Protein AF-A0A564U6S5-F1 (afdb_monomer_lite)

Sequence (112 aa):
MNPLSDVMGGWGIWETVNGERQLTTECIENVIMMVPFSAVVMWTFEEKIGKGWKKIVWYSGKIAFCFSLTIEMLQLLLRLGTFQLSDIFYNTVGGMIGGLMYYGIMKARKRL

Organism: NCBI:txid39486

Foldseek 3Di:
DQLAPAAADDPAQWDQDPNDTDGHCLLVCLLQVLLVVLLVVCVVCVVPQDQDLVSLLVVQLVVQLVVQQVVLVVCNVVVVHHRYPSSSVSSSNSSSNSSNVNSVVVVVVVVD

pLDDT: mean 92.84, std 5.52, range [59.84, 98.25]

Secondary structure (DSSP, 8-state):
--TTTTSS---SSEEEETTEEEE--HHHHHHHHHHHHHHHHHHHTHHHH-S-HHHHHHHHHHHHHHHHHHHHHHHHHHTSS---HHHHHHHHHHHHHHHHHHHHHHHHHTT-

Structure (mmCIF, N/CA/C/O backbone):
data_AF-A0A564U6S5-F1
#
_entry.id   AF-A0A564U6S5-F1
#
loop_
_atom_site.group_PDB
_atom_site.id
_atom_site.type_symbol
_atom_site.label_atom_id
_atom_site.label_alt_id
_atom_site.label_comp_id
_atom_site.label_asym_id
_atom_site.label_entity_id
_atom_site.label_seq_id
_atom_site.pdbx_PDB_ins_code
_atom_site.Cartn_x
_atom_site.Cartn_y
_atom_site.Cartn_z
_atom_site.occupancy
_atom_site.B_iso_or_equiv
_atom_site.auth_seq_id
_atom_site.auth_comp_id
_atom_site.auth_asym_id
_atom_site.auth_a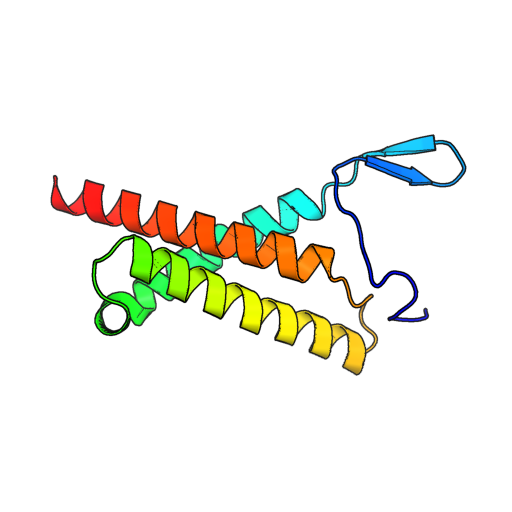tom_id
_atom_site.pdbx_PDB_model_num
ATOM 1 N N . MET A 1 1 ? 9.445 -14.937 -20.431 1.00 72.00 1 MET A N 1
ATOM 2 C CA . MET A 1 1 ? 10.009 -13.684 -19.883 1.00 72.00 1 MET A CA 1
ATOM 3 C C . MET A 1 1 ? 10.794 -14.005 -18.623 1.00 72.00 1 MET A C 1
ATOM 5 O O . MET A 1 1 ? 10.459 -14.982 -17.963 1.00 72.00 1 MET A O 1
ATOM 9 N N . ASN A 1 2 ? 11.862 -13.258 -18.337 1.00 86.19 2 ASN A N 1
ATOM 10 C CA . ASN A 1 2 ? 12.603 -13.393 -17.083 1.00 86.19 2 ASN A CA 1
ATOM 11 C C . ASN A 1 2 ? 11.831 -12.624 -15.993 1.00 86.19 2 ASN A C 1
ATOM 13 O O . ASN A 1 2 ? 11.749 -11.407 -16.105 1.00 86.19 2 ASN A O 1
ATOM 17 N N . PRO A 1 3 ? 11.270 -13.279 -14.962 1.00 85.31 3 PRO A N 1
ATOM 18 C CA . PRO A 1 3 ? 10.464 -12.600 -13.941 1.00 85.31 3 PRO A CA 1
ATOM 19 C C . PRO A 1 3 ? 11.286 -11.670 -13.029 1.00 85.31 3 PRO A C 1
ATOM 21 O O . PRO A 1 3 ? 10.723 -10.955 -12.210 1.00 85.31 3 PRO A O 1
ATOM 24 N N . LEU A 1 4 ? 12.615 -11.669 -13.167 1.00 90.50 4 LEU A N 1
ATOM 25 C CA . LEU A 1 4 ? 13.540 -10.801 -12.437 1.00 90.50 4 LEU A CA 1
ATOM 26 C C . LEU A 1 4 ? 14.223 -9.772 -13.353 1.00 90.50 4 LEU A C 1
ATOM 28 O O . LEU A 1 4 ? 15.258 -9.223 -12.986 1.00 90.50 4 LEU A O 1
ATOM 32 N N . SER A 1 5 ? 13.717 -9.538 -14.570 1.00 91.44 5 SER A N 1
ATOM 33 C CA . SER A 1 5 ? 14.333 -8.568 -15.489 1.00 91.44 5 SER A CA 1
ATOM 34 C C . SER A 1 5 ? 14.180 -7.117 -15.043 1.00 91.44 5 SER A C 1
ATOM 36 O O . SER A 1 5 ? 14.994 -6.292 -15.441 1.00 91.44 5 SER A O 1
ATOM 38 N N . ASP A 1 6 ? 13.163 -6.818 -14.235 1.00 92.00 6 ASP A N 1
ATOM 39 C CA . ASP A 1 6 ? 12.855 -5.469 -13.763 1.00 92.00 6 ASP A CA 1
ATOM 40 C C . ASP A 1 6 ? 12.512 -5.468 -12.265 1.00 92.00 6 ASP A C 1
ATOM 42 O O . ASP A 1 6 ? 11.383 -5.248 -11.850 1.00 92.00 6 ASP A O 1
ATOM 46 N N . VAL A 1 7 ? 13.506 -5.783 -11.429 1.00 93.06 7 VAL A N 1
ATOM 47 C CA . VAL A 1 7 ? 13.302 -5.886 -9.971 1.00 93.06 7 VAL A CA 1
ATOM 48 C C . VAL A 1 7 ? 13.010 -4.533 -9.321 1.00 93.06 7 VAL A C 1
ATOM 50 O O . VAL A 1 7 ? 12.295 -4.458 -8.321 1.00 93.06 7 VAL A O 1
ATOM 53 N N . MET A 1 8 ? 13.588 -3.456 -9.855 1.00 94.00 8 MET A N 1
ATOM 54 C CA . MET A 1 8 ? 13.398 -2.122 -9.290 1.00 94.00 8 MET A CA 1
ATOM 55 C C . MET A 1 8 ? 12.020 -1.554 -9.618 1.00 94.00 8 MET A C 1
ATOM 57 O O . MET A 1 8 ? 11.492 -0.825 -8.777 1.00 94.00 8 MET A O 1
ATOM 61 N N . GLY A 1 9 ? 11.455 -1.900 -10.779 1.00 91.25 9 GLY A N 1
ATOM 62 C CA . GLY A 1 9 ? 10.178 -1.380 -11.245 1.00 91.25 9 GLY A CA 1
ATOM 63 C C . GLY A 1 9 ? 10.180 0.135 -11.465 1.00 91.25 9 GLY A C 1
ATOM 64 O O . GLY A 1 9 ? 11.215 0.813 -11.394 1.00 91.25 9 GLY A O 1
ATOM 65 N N . GLY A 1 10 ? 8.995 0.688 -11.719 1.00 91.94 10 GLY A N 1
ATOM 66 C CA . GLY A 1 10 ? 8.801 2.115 -11.974 1.00 91.94 10 GLY A CA 1
ATOM 67 C C . GLY A 1 10 ? 8.643 2.937 -10.692 1.00 91.94 10 GLY A C 1
ATOM 68 O O . GLY A 1 10 ? 7.745 2.690 -9.898 1.00 91.94 10 GLY A O 1
ATOM 69 N N . TRP A 1 11 ? 9.461 3.981 -10.508 1.00 92.31 11 TRP A N 1
ATOM 70 C CA . TRP A 1 11 ? 9.401 4.900 -9.347 1.00 92.31 11 TRP A CA 1
ATOM 71 C C . TRP A 1 11 ? 8.724 6.248 -9.644 1.00 92.31 11 TRP A C 1
ATOM 73 O O . TRP A 1 11 ? 8.843 7.215 -8.886 1.00 92.31 11 TRP A O 1
ATOM 83 N N . GLY A 1 12 ? 8.027 6.344 -10.770 1.00 88.88 12 GLY A N 1
ATOM 84 C CA . GLY A 1 12 ? 7.373 7.568 -11.206 1.00 88.88 12 GLY A CA 1
ATOM 85 C C . GLY A 1 12 ? 6.243 7.288 -12.183 1.00 88.88 12 GLY A C 1
ATOM 86 O O . GLY A 1 12 ? 5.885 6.141 -12.419 1.00 88.88 12 GLY A O 1
ATOM 87 N N . ILE A 1 13 ? 5.693 8.365 -12.739 1.00 92.56 13 ILE A N 1
ATOM 88 C CA . ILE A 1 13 ? 4.632 8.326 -13.760 1.00 92.56 13 ILE A CA 1
ATOM 89 C C . ILE A 1 13 ? 5.184 8.452 -15.186 1.00 92.56 13 ILE A C 1
ATOM 91 O O . ILE A 1 13 ? 4.435 8.678 -16.131 1.00 92.56 13 ILE A O 1
ATOM 95 N N . TRP A 1 14 ? 6.507 8.421 -15.332 1.00 91.69 14 TRP A N 1
ATOM 96 C CA . TRP A 1 14 ? 7.191 8.577 -16.606 1.00 91.69 14 TRP A CA 1
ATOM 97 C C . TRP A 1 14 ? 8.253 7.499 -16.736 1.00 91.69 14 TRP A C 1
ATOM 99 O O . TRP A 1 14 ? 9.119 7.380 -15.868 1.00 91.69 14 TRP A O 1
ATOM 109 N N . GLU A 1 15 ? 8.235 6.798 -17.858 1.00 89.31 15 GLU A N 1
ATOM 110 C CA . GLU A 1 15 ? 9.271 5.857 -18.262 1.00 89.31 15 GLU A CA 1
ATOM 111 C C . GLU A 1 15 ? 9.819 6.263 -19.633 1.00 89.31 15 GLU A C 1
ATOM 113 O O . GLU A 1 15 ? 9.117 6.868 -20.443 1.00 89.31 15 GLU A O 1
ATOM 118 N N . THR A 1 16 ? 11.102 5.998 -19.888 1.00 87.56 16 THR A N 1
ATOM 119 C CA . THR A 1 16 ? 11.705 6.250 -21.204 1.00 87.56 16 THR A CA 1
ATOM 120 C C . THR A 1 16 ? 11.858 4.930 -21.942 1.00 87.56 16 THR A C 1
ATOM 122 O O . THR A 1 16 ? 12.755 4.152 -21.629 1.00 87.56 16 THR A O 1
ATOM 125 N N . VAL A 1 17 ? 11.014 4.701 -22.945 1.00 85.44 17 VAL A N 1
ATOM 126 C CA . VAL A 1 17 ? 11.022 3.484 -23.765 1.00 85.44 17 VAL A CA 1
ATOM 127 C C . VAL A 1 17 ? 11.455 3.876 -25.172 1.00 85.44 17 VAL A C 1
ATOM 129 O O . VAL A 1 17 ? 10.835 4.725 -25.805 1.00 85.44 17 VAL A O 1
ATOM 132 N N . ASN A 1 18 ? 12.556 3.298 -25.661 1.00 86.94 18 ASN A N 1
ATOM 133 C CA . ASN A 1 18 ? 13.126 3.603 -26.983 1.00 86.94 18 ASN A CA 1
ATOM 134 C C . ASN A 1 18 ? 13.398 5.104 -27.239 1.00 86.94 18 ASN A C 1
ATOM 136 O O . ASN A 1 18 ? 13.322 5.570 -28.372 1.00 86.94 18 ASN A O 1
ATOM 140 N N . GLY A 1 19 ? 13.735 5.863 -26.190 1.00 86.94 19 GLY A N 1
ATOM 141 C CA . GLY A 1 19 ? 14.031 7.299 -26.282 1.00 86.94 19 GLY A CA 1
ATOM 142 C C . GLY A 1 19 ? 12.806 8.217 -26.205 1.00 86.94 19 GLY A C 1
ATOM 143 O O . GLY A 1 19 ? 12.974 9.433 -26.141 1.00 86.94 19 GLY A O 1
ATOM 144 N N . GLU A 1 20 ? 11.595 7.663 -26.138 1.00 90.56 20 GLU A N 1
ATOM 145 C CA . GLU A 1 20 ? 10.358 8.418 -25.938 1.00 90.56 20 GLU A CA 1
ATOM 146 C C . GLU A 1 20 ? 9.895 8.336 -24.480 1.00 90.56 20 GLU A C 1
ATOM 148 O O . GLU A 1 20 ? 9.977 7.283 -23.846 1.00 90.56 20 GLU A O 1
ATOM 153 N N . ARG A 1 21 ? 9.392 9.451 -23.936 1.00 89.88 21 ARG A N 1
ATOM 154 C CA . ARG A 1 21 ? 8.764 9.474 -22.608 1.00 89.88 21 ARG A CA 1
ATOM 155 C C . ARG A 1 21 ? 7.324 8.990 -22.708 1.00 89.88 21 ARG A C 1
ATOM 157 O O . ARG A 1 21 ? 6.498 9.659 -23.324 1.00 89.88 21 ARG A O 1
ATOM 164 N N . GLN A 1 22 ? 7.025 7.883 -22.047 1.00 92.50 22 GLN A N 1
ATOM 165 C CA . GLN A 1 22 ? 5.684 7.327 -21.928 1.00 92.50 22 GLN A CA 1
ATOM 166 C C . GLN A 1 22 ? 5.159 7.532 -20.507 1.00 92.50 22 GLN A C 1
ATOM 168 O O . GLN A 1 22 ? 5.924 7.491 -19.541 1.00 92.50 22 GLN A O 1
ATOM 173 N N . LEU A 1 23 ? 3.859 7.807 -20.389 1.00 91.94 23 LEU A N 1
ATOM 174 C CA . LEU A 1 23 ? 3.202 7.943 -19.095 1.00 91.94 23 LEU A CA 1
ATOM 175 C C . LEU A 1 23 ? 2.919 6.547 -18.530 1.00 91.94 23 LEU A C 1
ATOM 177 O O . LEU A 1 23 ? 2.239 5.752 -19.177 1.00 91.94 23 LEU A O 1
ATOM 181 N N . THR A 1 24 ? 3.384 6.283 -17.315 1.00 92.06 24 THR A N 1
ATOM 182 C CA . THR A 1 24 ? 3.068 5.069 -16.560 1.00 92.06 24 THR A CA 1
ATOM 183 C C . THR A 1 24 ? 2.104 5.408 -15.429 1.00 92.06 24 THR A C 1
ATOM 185 O O . THR A 1 24 ? 2.159 6.484 -14.829 1.00 92.06 24 THR A O 1
ATOM 188 N N . THR A 1 25 ? 1.168 4.504 -15.154 1.00 92.75 25 THR A N 1
ATOM 189 C CA . THR A 1 25 ? 0.134 4.710 -14.122 1.00 92.75 25 THR A CA 1
ATOM 190 C C . THR A 1 25 ? 0.196 3.679 -13.000 1.00 9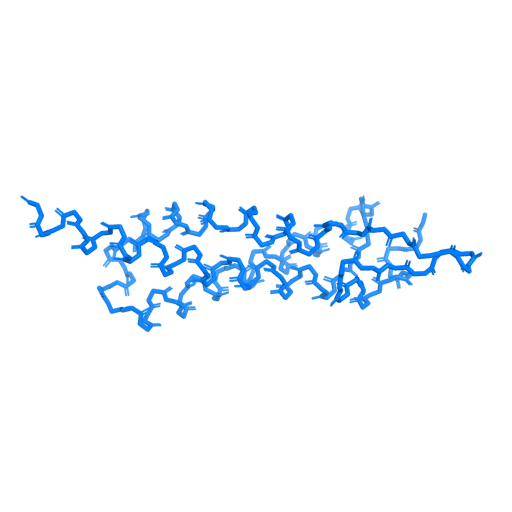2.75 25 THR A C 1
ATOM 192 O O . THR A 1 25 ? -0.468 3.861 -11.982 1.00 92.75 25 THR A O 1
ATOM 195 N N . GLU A 1 26 ? 1.080 2.686 -13.116 1.00 90.88 26 GLU A N 1
ATOM 196 C CA . GLU A 1 26 ? 1.253 1.564 -12.184 1.00 90.88 26 GLU A CA 1
ATOM 197 C C . GLU A 1 26 ? 1.392 2.021 -10.726 1.00 90.88 26 GLU A C 1
ATOM 199 O O . GLU A 1 26 ? 0.710 1.518 -9.834 1.00 90.88 26 GLU A O 1
ATOM 204 N N . CYS A 1 27 ? 2.205 3.052 -10.465 1.00 91.75 27 CYS A N 1
ATOM 205 C CA . CYS A 1 27 ? 2.395 3.561 -9.107 1.00 91.75 27 CYS A CA 1
ATOM 206 C C . CYS A 1 27 ? 1.104 4.130 -8.490 1.00 91.75 27 CYS A C 1
ATOM 208 O O . CYS A 1 27 ? 0.856 3.963 -7.294 1.00 91.75 27 CYS A O 1
ATOM 210 N N . ILE A 1 28 ? 0.258 4.777 -9.297 1.00 93.50 28 ILE A N 1
ATOM 211 C CA . ILE A 1 28 ? -1.031 5.328 -8.863 1.00 93.50 28 ILE A CA 1
ATOM 212 C C . ILE A 1 28 ? -2.045 4.197 -8.687 1.00 93.50 28 ILE A C 1
ATOM 214 O O . ILE A 1 28 ? -2.775 4.182 -7.696 1.00 93.50 28 ILE A O 1
ATOM 218 N N . GLU A 1 29 ? -2.073 3.243 -9.615 1.00 94.19 29 GLU A N 1
ATOM 219 C CA . GLU A 1 29 ? -2.964 2.084 -9.574 1.00 94.19 29 GLU A CA 1
ATOM 220 C C . GLU A 1 29 ? -2.717 1.230 -8.324 1.00 94.19 29 GLU A C 1
ATOM 222 O O . GLU A 1 29 ? -3.666 0.938 -7.592 1.00 94.19 29 GLU A O 1
ATOM 227 N N . ASN A 1 30 ? -1.452 0.945 -8.003 1.00 95.00 30 ASN A N 1
ATOM 228 C CA . ASN A 1 30 ? -1.040 0.217 -6.800 1.00 95.00 30 ASN A CA 1
ATOM 229 C C . ASN A 1 30 ? -1.498 0.925 -5.511 1.00 95.00 30 ASN A C 1
ATOM 231 O O . ASN A 1 30 ? -2.115 0.328 -4.621 1.00 95.00 30 ASN A O 1
ATOM 235 N N . VAL A 1 31 ? -1.301 2.246 -5.429 1.00 96.19 31 VAL A N 1
ATOM 236 C CA . VAL A 1 31 ? -1.789 3.039 -4.290 1.00 96.19 31 VAL A CA 1
ATOM 237 C C . VAL A 1 31 ? -3.313 2.966 -4.176 1.00 96.19 31 VAL A C 1
ATOM 239 O O . VAL A 1 31 ? -3.832 2.663 -3.098 1.00 96.19 31 VAL A O 1
ATOM 242 N N . ILE A 1 32 ? -4.037 3.245 -5.264 1.00 96.12 32 ILE A N 1
ATOM 243 C CA . ILE A 1 32 ? -5.505 3.303 -5.267 1.00 96.12 32 ILE A CA 1
ATOM 244 C C . ILE A 1 32 ? -6.107 1.942 -4.926 1.00 96.12 32 ILE A C 1
ATOM 246 O O . ILE A 1 32 ? -7.085 1.896 -4.183 1.00 96.12 32 ILE A O 1
ATOM 250 N N . MET A 1 33 ? -5.525 0.846 -5.409 1.00 95.25 33 MET A N 1
ATOM 251 C CA . MET A 1 33 ? -6.010 -0.508 -5.146 1.00 95.25 33 MET A CA 1
ATOM 252 C C . MET A 1 33 ? -5.924 -0.875 -3.659 1.00 95.25 33 MET A C 1
ATOM 254 O O . MET A 1 33 ? -6.849 -1.479 -3.106 1.00 95.25 33 MET A O 1
ATOM 258 N N . MET A 1 34 ? -4.851 -0.467 -2.978 1.00 96.88 34 MET A N 1
ATOM 259 C CA . MET A 1 34 ? -4.641 -0.817 -1.570 1.00 96.88 34 MET A CA 1
ATOM 260 C C . MET A 1 34 ? -5.464 0.016 -0.587 1.00 96.88 34 MET A C 1
ATOM 262 O O . MET A 1 34 ? -5.684 -0.420 0.545 1.00 96.88 34 MET A O 1
ATOM 266 N N . VAL A 1 35 ? -5.966 1.182 -0.995 1.00 97.12 35 VAL A N 1
ATOM 267 C CA . VAL A 1 35 ? -6.815 2.039 -0.152 1.00 97.12 35 VAL A CA 1
ATOM 268 C C . VAL A 1 35 ? -8.113 1.340 0.301 1.00 97.12 35 VAL A C 1
ATOM 270 O O . VAL A 1 35 ? -8.317 1.230 1.517 1.00 97.12 35 VAL A O 1
ATOM 273 N N . PRO A 1 36 ? -8.994 0.844 -0.597 1.00 95.94 36 PRO A N 1
ATOM 274 C CA . PRO A 1 36 ? -10.215 0.149 -0.197 1.00 95.94 36 PRO A CA 1
ATOM 275 C C . PRO A 1 36 ? -9.911 -1.178 0.505 1.00 95.94 36 PRO A C 1
ATOM 277 O O . PRO A 1 36 ? -10.555 -1.486 1.507 1.00 95.94 36 PRO A O 1
ATOM 280 N N . PHE A 1 37 ? -8.897 -1.925 0.049 1.00 96.00 37 PHE A N 1
ATOM 281 C CA . PHE A 1 37 ? -8.451 -3.156 0.707 1.00 96.00 37 PHE A CA 1
ATOM 282 C C . PHE A 1 37 ? -8.091 -2.903 2.177 1.00 96.00 37 PHE A C 1
ATOM 284 O O . PHE A 1 37 ? -8.646 -3.528 3.082 1.00 96.00 37 PHE A O 1
ATOM 291 N N . SER A 1 38 ? -7.217 -1.929 2.429 1.00 95.81 38 SER A N 1
ATOM 292 C CA . SER A 1 38 ? -6.772 -1.576 3.775 1.00 95.81 38 SER A CA 1
ATOM 293 C C . SER A 1 38 ? -7.929 -1.105 4.655 1.00 95.81 38 SER A C 1
ATOM 295 O O . SER A 1 38 ? -8.054 -1.560 5.790 1.00 95.81 38 SER A O 1
ATOM 297 N N . ALA A 1 39 ? -8.832 -0.267 4.135 1.00 94.12 39 ALA A N 1
ATOM 298 C CA . ALA A 1 39 ? -10.003 0.185 4.883 1.00 94.12 39 ALA A CA 1
ATOM 299 C C . ALA A 1 39 ? -10.906 -0.981 5.328 1.00 94.12 39 ALA A C 1
ATOM 301 O O . ALA A 1 39 ? -11.328 -1.022 6.486 1.00 94.12 39 ALA A O 1
ATOM 302 N N . VAL A 1 40 ? -11.154 -1.956 4.446 1.00 95.62 40 VAL A N 1
ATOM 303 C CA . VAL A 1 40 ? -11.936 -3.161 4.770 1.00 95.62 40 VAL A CA 1
ATOM 304 C C . VAL A 1 40 ? -11.223 -4.024 5.811 1.00 95.62 40 VAL A C 1
ATOM 306 O O . VAL A 1 40 ? -11.860 -4.485 6.760 1.00 95.62 40 VAL A O 1
ATOM 309 N N . VAL A 1 41 ? -9.904 -4.209 5.696 1.00 95.38 41 VAL A N 1
ATOM 310 C CA . VAL A 1 41 ? -9.109 -4.955 6.686 1.00 95.38 41 VAL A CA 1
ATOM 311 C C . VAL A 1 41 ? -9.150 -4.265 8.054 1.00 95.38 41 VAL A C 1
ATOM 313 O O . VAL A 1 41 ? -9.376 -4.923 9.070 1.00 95.38 41 VAL A O 1
ATOM 316 N N . MET A 1 42 ? -8.972 -2.941 8.101 1.00 94.81 42 MET A N 1
ATOM 317 C CA . MET A 1 42 ? -9.023 -2.173 9.351 1.00 94.81 42 MET A CA 1
ATOM 318 C C . MET A 1 42 ? -10.404 -2.221 10.004 1.00 94.81 42 MET A C 1
ATOM 320 O O . MET A 1 42 ? -10.485 -2.302 11.229 1.00 94.81 42 MET A O 1
ATOM 324 N N . TRP A 1 43 ? -11.472 -2.203 9.206 1.00 93.38 43 TRP A N 1
ATOM 325 C CA . TRP A 1 43 ? -12.837 -2.360 9.699 1.00 93.38 43 TRP A CA 1
ATOM 326 C C . TRP A 1 43 ? -13.091 -3.769 10.248 1.00 93.38 43 TRP A C 1
ATOM 328 O O . TRP A 1 43 ? -13.573 -3.918 11.368 1.00 93.38 43 TRP A O 1
ATOM 338 N N . THR A 1 44 ? -12.683 -4.803 9.507 1.00 94.06 44 THR A N 1
ATOM 339 C CA . THR A 1 44 ? -12.868 -6.218 9.885 1.00 94.06 44 THR A CA 1
ATOM 340 C C . THR A 1 44 ? -12.168 -6.561 11.201 1.00 94.06 44 THR A C 1
ATOM 342 O O . THR A 1 44 ? -12.669 -7.355 11.994 1.00 94.06 44 THR A O 1
ATOM 345 N N . PHE A 1 45 ? -11.006 -5.956 11.454 1.00 92.50 45 PHE A N 1
ATOM 346 C CA . PHE A 1 45 ? -10.199 -6.215 12.647 1.00 92.50 45 PHE A CA 1
ATOM 347 C C . PHE A 1 45 ? -10.151 -5.027 13.621 1.00 92.50 45 PHE A C 1
ATOM 349 O O . PHE A 1 45 ? -9.215 -4.939 14.422 1.00 92.50 45 PHE A O 1
ATOM 356 N N . GLU A 1 46 ? -11.150 -4.130 13.597 1.00 89.38 46 GLU A N 1
ATOM 357 C CA . GLU A 1 46 ? -11.177 -2.914 14.432 1.00 89.38 46 GLU A CA 1
ATOM 358 C C . GLU A 1 46 ? -10.958 -3.236 15.921 1.00 89.38 46 GLU A C 1
ATOM 360 O O . GLU A 1 46 ? -10.170 -2.568 16.600 1.00 89.38 46 GLU A O 1
ATOM 365 N N . GLU A 1 47 ? -11.597 -4.300 16.415 1.00 86.12 47 GLU A N 1
ATOM 366 C CA . GLU A 1 47 ? -11.520 -4.731 17.816 1.00 86.12 47 GLU A CA 1
ATOM 367 C C . GLU A 1 47 ? -10.102 -5.140 18.246 1.00 86.12 47 GLU A C 1
ATOM 369 O O . GLU A 1 47 ? -9.724 -4.942 19.400 1.00 86.12 47 GLU A O 1
ATOM 374 N N . LYS A 1 48 ? -9.288 -5.664 17.317 1.00 86.81 48 LYS A N 1
ATOM 375 C CA . LYS A 1 48 ? -7.924 -6.150 17.593 1.00 86.81 48 LYS A CA 1
ATOM 376 C C . LYS A 1 48 ? -6.860 -5.056 17.468 1.00 86.81 48 LYS A C 1
ATOM 378 O O . LYS A 1 48 ? -5.861 -5.082 18.181 1.00 86.81 48 LYS A O 1
ATOM 383 N N . ILE A 1 49 ? -7.051 -4.101 16.557 1.00 83.81 49 ILE A N 1
ATOM 384 C CA . ILE A 1 49 ? -6.047 -3.078 16.201 1.00 83.81 49 ILE A CA 1
ATOM 385 C C . ILE A 1 49 ? -6.071 -1.895 17.185 1.00 83.81 49 ILE A C 1
ATOM 387 O O . ILE A 1 49 ? -5.033 -1.292 17.496 1.00 83.81 49 ILE A O 1
ATOM 391 N N . GLY A 1 50 ? -7.251 -1.585 17.731 1.00 81.19 50 GLY A N 1
ATOM 392 C CA . GLY A 1 50 ? -7.474 -0.461 18.636 1.00 81.19 50 GLY A CA 1
ATOM 393 C C . GLY A 1 50 ? -7.674 0.881 17.915 1.00 81.19 50 GLY A C 1
ATOM 394 O O . GLY A 1 50 ? -7.603 0.991 16.697 1.00 81.19 50 GLY A O 1
ATOM 395 N N . LYS A 1 51 ? -7.940 1.944 18.687 1.00 80.81 51 LYS A N 1
ATOM 396 C CA . LYS A 1 51 ? -8.503 3.215 18.171 1.00 80.81 51 LYS A CA 1
ATOM 397 C C . LYS A 1 51 ? -7.480 4.317 17.837 1.00 80.81 51 LYS A C 1
ATOM 399 O O . LYS A 1 51 ? -7.865 5.427 17.473 1.00 80.81 51 LYS A O 1
ATOM 404 N N . GLY A 1 52 ? -6.183 4.064 18.014 1.00 90.31 52 GLY A N 1
ATOM 405 C CA . GLY A 1 52 ? -5.140 5.077 17.816 1.00 90.31 52 GLY A CA 1
ATOM 406 C C . GLY A 1 52 ? -4.710 5.191 16.354 1.00 90.31 52 GLY A C 1
ATOM 407 O O . GLY A 1 52 ? -4.309 4.188 15.774 1.00 90.31 52 GLY A O 1
ATOM 408 N N . TRP A 1 53 ? -4.694 6.402 15.785 1.00 92.88 53 TRP A N 1
ATOM 409 C CA . TRP A 1 53 ? -4.301 6.623 14.383 1.00 92.88 53 TRP A CA 1
ATOM 410 C C . TRP A 1 53 ? -2.912 6.049 14.057 1.00 92.88 53 TRP A C 1
ATOM 412 O O . TRP A 1 53 ? -2.758 5.368 13.052 1.00 92.88 53 TRP A O 1
ATOM 422 N N . LYS A 1 54 ? -1.925 6.212 14.955 1.00 94.50 54 LYS A N 1
ATOM 423 C CA . LYS A 1 54 ? -0.582 5.626 14.791 1.00 94.50 54 LYS A CA 1
ATOM 424 C C . LYS A 1 54 ? -0.620 4.098 14.689 1.00 94.50 54 LYS A C 1
ATOM 426 O O . LYS A 1 54 ? 0.090 3.529 13.872 1.00 94.50 54 LYS A O 1
ATOM 431 N N . LYS A 1 55 ? -1.458 3.437 15.501 1.00 93.75 55 LYS A N 1
ATOM 432 C CA . LYS A 1 55 ? -1.634 1.977 15.449 1.00 93.75 55 LYS A CA 1
ATOM 433 C C . LYS A 1 55 ? -2.302 1.566 14.144 1.00 93.75 55 LYS A C 1
ATOM 435 O O . LYS A 1 55 ? -1.807 0.661 13.493 1.00 93.75 55 LYS A O 1
ATOM 440 N N . ILE A 1 56 ? -3.369 2.254 13.743 1.00 94.81 56 ILE A N 1
ATOM 441 C CA . ILE A 1 56 ? -4.086 1.966 12.495 1.00 94.81 56 ILE A CA 1
ATOM 442 C C . ILE A 1 56 ? -3.142 2.079 11.292 1.00 94.81 56 ILE A C 1
ATOM 444 O O . ILE A 1 56 ? -3.077 1.152 10.492 1.00 94.81 56 ILE A O 1
ATOM 448 N N . VAL A 1 57 ? -2.351 3.151 11.194 1.00 96.00 57 VAL A N 1
ATOM 449 C CA . VAL A 1 57 ? -1.366 3.325 10.109 1.00 96.00 57 VAL A CA 1
ATOM 450 C C . VAL A 1 57 ? -0.282 2.252 10.148 1.00 96.00 57 VAL A C 1
ATOM 452 O O . VAL A 1 57 ? 0.048 1.672 9.120 1.00 96.00 57 VAL A O 1
ATOM 455 N N . TRP A 1 58 ? 0.241 1.936 11.333 1.00 96.19 58 TRP A N 1
ATOM 456 C CA . TRP A 1 58 ? 1.260 0.899 11.482 1.00 96.19 58 TRP A CA 1
ATOM 457 C C . TRP A 1 58 ? 0.754 -0.490 11.070 1.00 96.19 58 TRP A C 1
ATOM 459 O O . TRP A 1 58 ? 1.413 -1.191 10.306 1.00 96.19 58 TRP A O 1
ATOM 469 N N . TYR A 1 59 ? -0.427 -0.888 11.551 1.00 96.25 59 TYR A N 1
ATOM 470 C CA . TYR A 1 59 ? -1.021 -2.184 11.226 1.00 96.25 59 TYR A CA 1
ATOM 471 C C . TYR A 1 59 ? -1.429 -2.273 9.755 1.00 96.25 59 TYR A C 1
ATOM 473 O O . TYR A 1 59 ? -1.130 -3.280 9.119 1.00 96.25 59 TYR A O 1
ATOM 481 N N . SER A 1 60 ? -2.059 -1.234 9.202 1.00 96.88 60 SER A N 1
ATOM 482 C CA . SER A 1 60 ? -2.413 -1.199 7.777 1.00 96.88 60 SER A CA 1
ATOM 483 C C . SER A 1 60 ? -1.183 -1.263 6.876 1.00 96.88 60 SER A C 1
ATOM 485 O O . SER A 1 60 ? -1.157 -2.083 5.963 1.00 96.88 60 SER A O 1
ATOM 487 N N . GLY A 1 61 ? -0.137 -0.485 7.169 1.00 97.62 61 GLY A N 1
ATOM 488 C CA . GLY A 1 61 ? 1.126 -0.533 6.433 1.00 97.62 61 GLY A CA 1
ATOM 489 C C . GLY A 1 61 ? 1.794 -1.906 6.517 1.00 97.62 61 GLY A C 1
ATOM 490 O O . GLY A 1 61 ? 2.180 -2.465 5.497 1.00 97.62 61 GLY A O 1
ATOM 491 N N . LYS A 1 62 ? 1.861 -2.506 7.714 1.00 97.75 62 LYS A N 1
ATOM 492 C CA . LYS A 1 62 ? 2.432 -3.849 7.896 1.00 97.75 62 LYS A CA 1
ATOM 493 C C . LYS A 1 62 ? 1.662 -4.917 7.116 1.00 97.75 62 LYS A C 1
ATOM 495 O O . LYS A 1 62 ? 2.283 -5.769 6.487 1.00 97.75 62 LYS A O 1
ATOM 500 N N . ILE A 1 63 ? 0.329 -4.890 7.162 1.00 97.19 63 ILE A N 1
ATOM 501 C CA . ILE A 1 63 ? -0.500 -5.857 6.433 1.00 97.19 63 ILE A CA 1
ATOM 502 C C . ILE A 1 63 ? -0.348 -5.657 4.926 1.00 97.19 63 ILE A C 1
ATOM 504 O O . ILE A 1 63 ? -0.125 -6.638 4.224 1.00 97.19 63 ILE A O 1
ATOM 508 N N . ALA A 1 64 ? -0.408 -4.415 4.438 1.00 97.88 64 ALA A N 1
ATOM 509 C CA . ALA A 1 64 ? -0.220 -4.112 3.023 1.00 97.88 64 ALA A CA 1
ATOM 510 C C . ALA A 1 64 ? 1.164 -4.551 2.527 1.00 97.88 64 ALA A C 1
ATOM 512 O O . ALA A 1 64 ? 1.248 -5.196 1.488 1.00 97.88 64 ALA A O 1
ATOM 513 N N . PHE A 1 65 ? 2.228 -4.314 3.298 1.00 98.12 65 PHE A N 1
ATOM 514 C CA . PHE A 1 65 ? 3.574 -4.787 2.971 1.00 98.12 65 PHE A CA 1
ATOM 515 C C . PHE A 1 65 ? 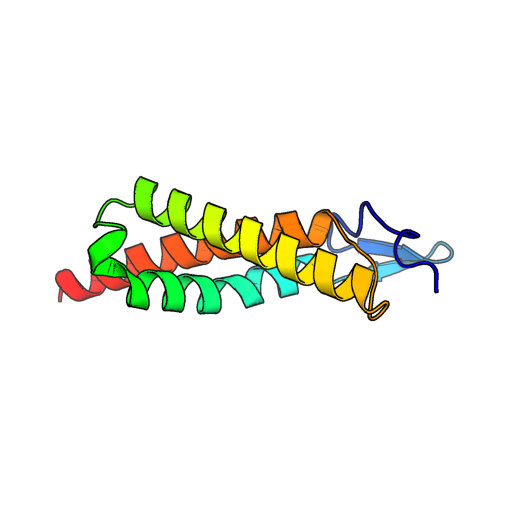3.637 -6.315 2.858 1.00 98.12 65 PHE A C 1
ATOM 517 O O . PHE A 1 65 ? 4.088 -6.844 1.845 1.00 98.12 65 PHE A O 1
ATOM 524 N N . CYS A 1 66 ? 3.149 -7.042 3.872 1.00 98.12 66 CYS A N 1
ATOM 525 C CA . CYS A 1 66 ? 3.152 -8.507 3.857 1.00 98.12 66 CYS A CA 1
ATOM 526 C C . CYS A 1 66 ? 2.295 -9.079 2.720 1.00 98.12 66 CYS A C 1
ATOM 528 O O . CYS A 1 66 ? 2.691 -10.056 2.087 1.00 98.12 66 CYS A O 1
ATOM 530 N N . PHE A 1 67 ? 1.133 -8.480 2.461 1.00 97.38 67 PHE A N 1
ATOM 531 C CA . PHE A 1 67 ? 0.236 -8.893 1.387 1.00 97.38 67 PHE A CA 1
ATOM 532 C C . PHE A 1 67 ? 0.869 -8.661 0.012 1.00 97.38 67 PHE A C 1
ATOM 534 O O . PHE A 1 67 ? 0.897 -9.580 -0.799 1.00 97.38 67 PHE A O 1
ATOM 541 N N . SER A 1 68 ? 1.471 -7.489 -0.202 1.00 97.19 68 SER A N 1
ATOM 542 C CA . SER A 1 68 ? 2.169 -7.154 -1.450 1.00 97.19 68 SER A CA 1
ATOM 543 C C . SER A 1 68 ? 3.354 -8.078 -1.685 1.00 97.19 68 SER A C 1
ATOM 545 O O . SER A 1 68 ? 3.448 -8.687 -2.739 1.00 97.19 68 SER A O 1
ATOM 547 N N . LEU A 1 69 ? 4.198 -8.295 -0.668 1.00 97.19 69 LEU A N 1
ATOM 548 C CA . LEU A 1 69 ? 5.301 -9.252 -0.760 1.00 97.19 69 LEU A CA 1
ATOM 549 C C . LEU A 1 69 ? 4.799 -10.662 -1.106 1.00 97.19 69 LEU A C 1
ATOM 551 O O . LEU A 1 69 ? 5.433 -11.370 -1.878 1.00 97.19 69 LEU A O 1
ATOM 555 N N . THR A 1 70 ? 3.657 -11.074 -0.552 1.00 97.38 70 THR A N 1
ATOM 556 C CA . THR A 1 70 ? 3.057 -12.375 -0.876 1.00 97.38 70 THR A CA 1
ATOM 557 C C . THR A 1 70 ? 2.608 -12.431 -2.337 1.00 97.38 70 THR A C 1
ATOM 559 O O . THR A 1 70 ? 2.868 -13.434 -2.996 1.00 97.38 70 THR A O 1
ATOM 562 N N . ILE A 1 71 ? 1.977 -11.373 -2.854 1.00 94.94 71 ILE A N 1
ATOM 563 C CA . ILE A 1 71 ? 1.552 -11.285 -4.259 1.00 94.94 71 ILE A CA 1
ATOM 564 C C . ILE A 1 71 ? 2.760 -11.357 -5.199 1.00 94.94 71 ILE A C 1
ATOM 566 O O . ILE A 1 71 ? 2.777 -12.231 -6.065 1.00 94.94 71 ILE A O 1
ATOM 570 N N . GLU A 1 72 ? 3.794 -10.549 -4.963 1.00 95.38 72 GLU A N 1
ATOM 571 C CA . GLU A 1 72 ? 5.020 -10.547 -5.772 1.00 95.38 72 GLU A CA 1
ATOM 572 C C . GLU A 1 72 ? 5.709 -11.919 -5.774 1.00 95.38 72 GLU A C 1
ATOM 574 O O . GLU A 1 72 ? 6.129 -12.437 -6.811 1.00 95.38 72 GLU A O 1
ATOM 579 N N . MET A 1 73 ? 5.785 -12.570 -4.608 1.00 95.69 73 MET A N 1
ATOM 580 C CA . MET A 1 73 ? 6.348 -13.917 -4.500 1.00 95.69 73 MET A CA 1
ATOM 581 C C . MET A 1 73 ? 5.498 -14.955 -5.242 1.00 95.69 73 MET A C 1
ATOM 583 O O . MET A 1 73 ? 6.053 -15.847 -5.882 1.00 95.69 73 MET A O 1
ATOM 587 N N . LEU A 1 74 ? 4.167 -14.851 -5.197 1.00 95.62 74 LEU A N 1
ATOM 588 C CA . LEU A 1 74 ? 3.278 -15.728 -5.962 1.00 95.62 74 LEU A CA 1
ATOM 589 C C . LEU A 1 74 ? 3.431 -15.502 -7.472 1.00 95.62 74 LEU A C 1
ATOM 591 O O . LEU A 1 74 ? 3.524 -16.479 -8.214 1.00 95.62 74 LEU A O 1
ATOM 595 N N . GLN A 1 75 ? 3.513 -14.251 -7.931 1.00 94.31 75 GLN A N 1
ATOM 596 C CA . GLN A 1 75 ? 3.748 -13.916 -9.341 1.00 94.31 75 GLN A CA 1
ATOM 597 C C . GLN A 1 75 ? 5.092 -14.461 -9.831 1.00 94.31 75 GLN A C 1
ATOM 599 O O . GLN A 1 75 ? 5.148 -15.050 -10.914 1.00 94.31 75 GLN A O 1
ATOM 604 N N . LEU A 1 76 ? 6.145 -14.343 -9.016 1.00 93.94 76 LEU A N 1
ATOM 605 C CA . LEU A 1 76 ? 7.468 -14.899 -9.294 1.00 93.94 76 LEU A CA 1
ATOM 606 C C . LEU A 1 76 ? 7.442 -16.433 -9.381 1.00 93.94 76 LEU A C 1
ATOM 608 O O . LEU A 1 76 ? 7.954 -17.008 -10.344 1.00 93.94 76 LEU A O 1
ATOM 612 N N . LEU A 1 77 ? 6.827 -17.105 -8.400 1.00 94.06 77 LEU A N 1
ATOM 613 C CA . LEU A 1 77 ? 6.735 -18.569 -8.346 1.00 94.06 77 LEU A CA 1
ATOM 614 C C . LEU A 1 77 ? 5.918 -19.143 -9.509 1.00 94.06 77 LEU A C 1
ATOM 616 O O . LEU A 1 77 ? 6.310 -20.147 -10.103 1.00 94.06 77 LEU A O 1
ATOM 620 N N . LEU A 1 78 ? 4.801 -18.496 -9.851 1.00 94.19 78 LEU A N 1
ATOM 621 C CA . LEU A 1 78 ? 3.901 -18.919 -10.925 1.00 94.19 78 LEU A CA 1
ATOM 622 C C . LEU A 1 78 ? 4.327 -18.404 -12.308 1.00 94.19 78 LEU A C 1
ATOM 624 O O . LEU A 1 78 ? 3.726 -18.789 -13.308 1.00 94.19 78 LEU A O 1
ATOM 628 N N . ARG A 1 79 ? 5.370 -17.564 -12.380 1.00 90.88 79 ARG A N 1
ATOM 629 C CA . ARG A 1 79 ? 5.871 -16.919 -13.608 1.00 90.88 79 ARG A CA 1
ATOM 630 C C . ARG A 1 79 ? 4.794 -16.116 -14.353 1.00 90.88 79 ARG A C 1
ATOM 632 O O . ARG A 1 79 ? 4.783 -16.095 -15.583 1.00 90.88 79 ARG A O 1
ATOM 639 N N . LEU A 1 80 ? 3.894 -15.473 -13.607 1.00 89.12 80 LEU A N 1
ATOM 640 C CA . LEU A 1 80 ? 2.776 -14.685 -14.146 1.00 89.12 80 LEU A CA 1
ATOM 641 C C . LEU A 1 80 ? 3.143 -13.216 -14.409 1.00 89.12 80 LEU A C 1
ATOM 643 O O . LEU A 1 80 ? 2.438 -12.548 -15.156 1.00 89.12 80 LEU A O 1
ATOM 647 N N . GLY A 1 81 ? 4.233 -12.724 -13.813 1.00 87.25 81 GLY A N 1
ATOM 648 C CA . GLY A 1 81 ? 4.675 -11.333 -13.926 1.00 87.25 81 GLY A CA 1
ATOM 649 C C . GLY A 1 81 ? 6.131 -11.139 -13.500 1.00 87.25 81 GLY A C 1
ATOM 650 O O . GLY A 1 81 ? 6.868 -12.113 -13.310 1.00 87.25 81 GLY A O 1
ATOM 651 N N . THR A 1 82 ? 6.538 -9.879 -13.376 1.00 90.88 82 THR A N 1
ATOM 652 C CA . THR A 1 82 ? 7.837 -9.453 -12.841 1.00 90.88 82 THR A CA 1
ATOM 653 C C . THR A 1 82 ? 7.726 -9.162 -11.353 1.00 90.88 82 THR A C 1
ATOM 655 O O . THR A 1 82 ? 6.750 -8.565 -10.928 1.00 90.88 82 THR A O 1
ATOM 658 N N . PHE A 1 83 ? 8.721 -9.578 -10.574 1.00 93.88 83 PHE A N 1
ATOM 659 C CA . PHE A 1 83 ? 8.819 -9.211 -9.162 1.00 93.88 83 PHE A CA 1
ATOM 660 C C . PHE A 1 83 ? 9.281 -7.755 -9.057 1.00 93.88 83 PHE A C 1
ATOM 662 O O . PHE A 1 83 ? 10.413 -7.480 -9.454 1.00 93.88 83 PHE A O 1
ATOM 669 N N . GLN A 1 84 ? 8.463 -6.850 -8.518 1.00 96.06 84 GLN A N 1
ATOM 670 C CA . GLN A 1 84 ? 8.755 -5.411 -8.491 1.00 96.06 84 GLN A CA 1
ATOM 671 C C . GLN A 1 84 ? 8.779 -4.829 -7.067 1.00 96.06 84 GLN A C 1
ATOM 673 O O . GLN A 1 84 ? 7.827 -4.904 -6.289 1.00 96.06 84 GLN A O 1
ATOM 678 N N . LEU A 1 85 ? 9.896 -4.186 -6.706 1.00 96.56 85 LEU A N 1
ATOM 679 C CA . LEU A 1 85 ? 10.049 -3.501 -5.415 1.00 96.56 85 LEU A CA 1
ATOM 680 C C . LEU A 1 85 ? 9.228 -2.208 -5.330 1.00 96.56 85 LEU A C 1
ATOM 682 O O . LEU A 1 85 ? 8.765 -1.857 -4.239 1.00 96.56 85 LEU A O 1
ATOM 686 N N . SER A 1 86 ? 9.043 -1.515 -6.460 1.00 96.12 86 SER A N 1
ATOM 687 C CA . SER A 1 86 ? 8.134 -0.370 -6.576 1.00 96.12 86 SER A CA 1
ATOM 688 C C . SER A 1 86 ? 6.733 -0.742 -6.110 1.00 96.12 86 SER A C 1
ATOM 690 O O . SER A 1 86 ? 6.117 -0.003 -5.345 1.00 96.12 86 SER A O 1
ATOM 692 N N . ASP A 1 87 ? 6.262 -1.920 -6.497 1.00 95.31 87 ASP A N 1
ATOM 693 C CA . ASP A 1 87 ? 4.890 -2.358 -6.274 1.00 95.31 87 ASP A CA 1
ATOM 694 C C . ASP A 1 87 ? 4.656 -2.631 -4.798 1.00 95.31 87 ASP A C 1
ATOM 696 O O . ASP A 1 87 ? 3.717 -2.096 -4.207 1.00 95.31 87 ASP A O 1
ATOM 700 N N . ILE A 1 88 ? 5.589 -3.328 -4.145 1.00 97.50 88 ILE A N 1
ATOM 701 C CA . ILE A 1 88 ? 5.589 -3.496 -2.686 1.00 97.50 88 ILE A CA 1
ATOM 702 C C . ILE A 1 88 ? 5.555 -2.135 -1.981 1.00 97.50 88 ILE A C 1
ATOM 704 O O . ILE A 1 88 ? 4.812 -1.954 -1.009 1.00 97.50 88 ILE A O 1
ATOM 708 N N . PHE A 1 89 ? 6.345 -1.169 -2.451 1.00 97.81 89 PHE A N 1
ATOM 709 C CA . PHE A 1 89 ? 6.410 0.157 -1.849 1.00 97.81 89 PHE A CA 1
ATOM 710 C C . PHE A 1 89 ? 5.100 0.941 -2.019 1.00 97.81 89 PHE A C 1
ATOM 712 O O . PHE A 1 89 ? 4.510 1.366 -1.021 1.00 97.81 89 PHE A O 1
ATOM 719 N N . TYR A 1 90 ? 4.611 1.104 -3.250 1.00 97.81 90 TYR A N 1
ATOM 720 C CA . TYR A 1 90 ? 3.393 1.862 -3.547 1.00 97.81 90 TYR A CA 1
ATOM 721 C C . TYR A 1 90 ? 2.159 1.230 -2.917 1.00 97.81 90 TYR A C 1
ATOM 723 O O . TYR A 1 90 ? 1.337 1.940 -2.335 1.00 97.81 90 TYR A O 1
ATOM 731 N N . ASN A 1 91 ? 2.075 -0.097 -2.909 1.00 98.06 91 ASN A N 1
ATOM 732 C CA . ASN A 1 91 ? 1.010 -0.800 -2.213 1.00 98.06 91 ASN A CA 1
ATOM 733 C C . ASN A 1 91 ? 1.063 -0.573 -0.693 1.00 98.06 91 ASN A C 1
ATOM 735 O O . ASN A 1 91 ? 0.032 -0.348 -0.055 1.00 98.06 91 ASN A O 1
ATOM 739 N N . THR A 1 92 ? 2.258 -0.549 -0.093 1.00 98.25 92 THR A N 1
ATOM 740 C CA . THR A 1 92 ? 2.424 -0.226 1.336 1.00 98.25 92 THR A CA 1
ATOM 741 C C . THR A 1 92 ? 1.972 1.205 1.642 1.00 98.25 92 THR A C 1
ATOM 743 O O . THR A 1 92 ? 1.274 1.439 2.634 1.00 98.25 92 THR A O 1
ATOM 746 N N . VAL A 1 93 ? 2.318 2.164 0.777 1.00 98.12 93 VAL A N 1
ATOM 747 C CA . VAL A 1 93 ? 1.856 3.557 0.872 1.00 98.12 93 VAL A CA 1
ATOM 748 C C . VAL A 1 93 ? 0.332 3.638 0.757 1.00 98.12 93 VAL A C 1
ATOM 750 O O . VAL A 1 93 ? -0.307 4.2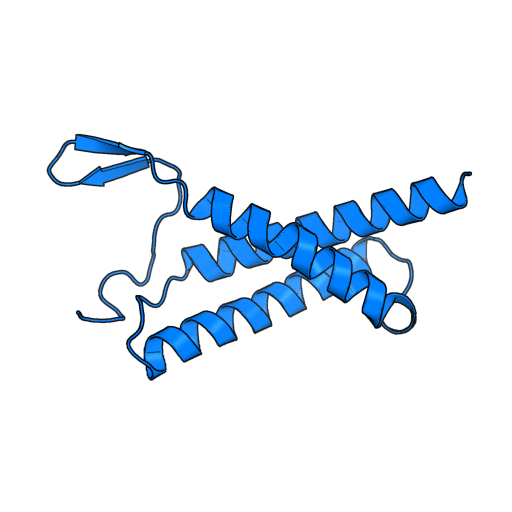42 1.621 1.00 98.12 93 VAL A O 1
ATOM 753 N N . GLY A 1 94 ? -0.263 2.975 -0.237 1.00 97.88 94 GLY A N 1
ATOM 754 C CA . GLY A 1 94 ? -1.716 2.881 -0.394 1.00 97.88 94 GLY A CA 1
ATOM 755 C C . GLY A 1 94 ? -2.400 2.266 0.825 1.00 97.88 94 GLY A C 1
ATOM 756 O O . GLY A 1 94 ? -3.418 2.775 1.294 1.00 97.88 94 GLY A O 1
ATOM 757 N N . GLY A 1 95 ? -1.782 1.250 1.428 1.00 98.19 95 GLY A N 1
ATOM 758 C CA . GLY A 1 95 ? -2.240 0.643 2.672 1.00 98.19 95 GLY A CA 1
ATOM 759 C C . GLY A 1 95 ? -2.301 1.634 3.835 1.00 98.19 95 GLY A C 1
ATOM 760 O O . GLY A 1 95 ? -3.331 1.735 4.507 1.00 98.19 95 GLY A O 1
ATOM 761 N N . MET A 1 96 ? -1.233 2.409 4.045 1.00 98.19 96 MET A N 1
ATOM 762 C CA . MET A 1 96 ? -1.186 3.451 5.079 1.00 98.19 96 MET A CA 1
ATOM 763 C C . MET A 1 96 ? -2.227 4.554 4.841 1.00 98.19 96 MET A C 1
ATOM 765 O O . MET A 1 96 ? -2.890 4.987 5.789 1.00 98.19 96 MET A O 1
ATOM 769 N N . ILE A 1 97 ? -2.407 4.984 3.586 1.00 98.06 97 ILE A N 1
ATOM 770 C CA . ILE A 1 97 ? -3.429 5.969 3.201 1.00 98.06 97 ILE A C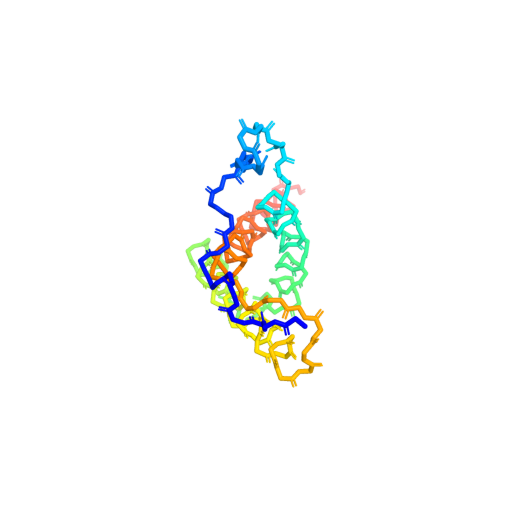A 1
ATOM 771 C C . ILE A 1 97 ? -4.829 5.420 3.492 1.00 98.06 97 ILE A C 1
ATOM 773 O O . ILE A 1 97 ? -5.626 6.102 4.138 1.00 98.06 97 ILE A O 1
ATOM 777 N N . GLY A 1 98 ? -5.115 4.173 3.110 1.00 97.19 98 GLY A N 1
ATOM 778 C CA . GLY A 1 98 ? -6.385 3.511 3.413 1.00 97.19 98 GLY A CA 1
ATOM 779 C C . GLY A 1 98 ? -6.668 3.431 4.915 1.00 97.19 98 GLY A C 1
ATOM 780 O O . GLY A 1 98 ? -7.785 3.712 5.353 1.00 97.19 98 GLY A O 1
ATOM 781 N N . GLY A 1 99 ? -5.643 3.165 5.731 1.00 96.88 99 GLY A N 1
ATOM 782 C CA . GLY A 1 99 ? -5.750 3.194 7.191 1.00 96.88 99 GLY A CA 1
ATOM 783 C C . GLY A 1 99 ? -6.086 4.585 7.746 1.00 96.88 99 GLY A C 1
ATOM 784 O O . GLY A 1 99 ? -6.948 4.718 8.620 1.00 96.88 99 GLY A O 1
ATOM 785 N N . LEU A 1 100 ? -5.456 5.643 7.223 1.00 96.81 100 LEU A N 1
ATOM 786 C CA . LEU A 1 100 ? -5.776 7.028 7.592 1.00 96.81 100 LEU A CA 1
ATOM 787 C C . LEU A 1 100 ? -7.198 7.420 7.183 1.00 96.81 100 LEU A C 1
ATOM 789 O O . LEU A 1 100 ? -7.916 8.022 7.986 1.00 96.81 100 LEU A O 1
ATOM 793 N N . MET A 1 101 ? -7.616 7.061 5.967 1.00 96.31 101 MET A N 1
ATOM 794 C CA . MET A 1 101 ? -8.971 7.316 5.473 1.00 96.31 101 MET A CA 1
ATOM 795 C C . MET A 1 101 ? -10.013 6.623 6.351 1.00 96.31 101 MET A C 1
ATOM 797 O O . MET A 1 101 ? -10.958 7.271 6.803 1.00 96.31 101 MET A O 1
ATOM 801 N N . TYR A 1 102 ? -9.798 5.346 6.678 1.00 95.44 102 TYR A N 1
ATOM 802 C CA . TYR A 1 102 ? -10.639 4.603 7.612 1.00 95.44 102 TYR A CA 1
ATOM 803 C C . TYR A 1 102 ? -10.760 5.316 8.966 1.00 95.44 102 TYR A C 1
ATOM 805 O O . TYR A 1 102 ? -11.867 5.553 9.455 1.00 95.44 102 TYR A O 1
ATOM 813 N N . TYR A 1 103 ? -9.632 5.728 9.555 1.00 94.88 103 TYR A N 1
ATOM 814 C CA . TYR A 1 103 ? -9.634 6.463 10.820 1.00 94.88 103 TYR A CA 1
ATOM 815 C C . TYR A 1 103 ? -10.438 7.770 10.731 1.00 94.88 103 TYR A C 1
ATOM 817 O O . TYR A 1 103 ? -11.236 8.065 11.627 1.00 94.88 103 TYR A O 1
ATOM 825 N N . GLY A 1 104 ? -10.256 8.538 9.653 1.00 94.44 104 GLY A N 1
ATOM 826 C CA . GLY A 1 104 ? -10.990 9.777 9.395 1.00 94.44 104 GLY A CA 1
ATOM 827 C C . GLY A 1 104 ? -12.501 9.555 9.318 1.00 94.44 104 GLY A C 1
ATOM 828 O O . GLY A 1 104 ? -13.254 10.226 10.027 1.00 94.44 104 GLY A O 1
ATOM 829 N N . ILE A 1 105 ? -12.935 8.559 8.541 1.00 93.06 105 ILE A N 1
ATOM 830 C C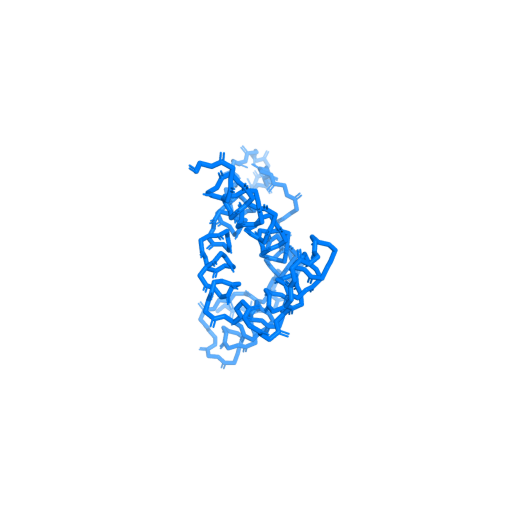A . ILE A 1 105 ? -14.348 8.185 8.384 1.00 93.06 105 ILE A CA 1
ATOM 831 C C . ILE A 1 105 ? -14.947 7.767 9.731 1.00 93.06 105 ILE A C 1
ATOM 833 O O . ILE A 1 105 ? -16.000 8.265 10.126 1.00 93.06 105 ILE A O 1
ATOM 837 N N . MET A 1 106 ? -14.264 6.907 10.489 1.00 91.44 106 MET A N 1
ATOM 838 C CA . MET A 1 106 ? -14.759 6.438 11.789 1.00 91.44 106 MET A CA 1
ATOM 839 C C . MET A 1 106 ? -14.835 7.553 12.833 1.00 91.44 106 MET A C 1
ATOM 841 O O . MET A 1 106 ? -15.728 7.554 13.683 1.00 91.44 106 MET A O 1
ATOM 845 N N . LYS A 1 107 ? -13.918 8.523 12.777 1.00 91.25 107 LYS A N 1
ATOM 846 C CA . LYS A 1 107 ? -13.953 9.700 13.648 1.00 91.25 107 LYS A CA 1
ATOM 847 C C . LYS A 1 107 ? -15.091 10.649 13.275 1.00 91.25 107 LYS A C 1
ATOM 849 O O . LYS A 1 107 ? -15.726 11.180 14.180 1.00 91.25 107 LYS A O 1
ATOM 854 N N . ALA A 1 108 ? -15.357 10.842 11.984 1.00 92.81 108 ALA A N 1
ATOM 855 C CA . ALA A 1 108 ? -16.489 11.635 11.509 1.00 92.81 108 ALA A CA 1
ATOM 856 C C . ALA A 1 108 ? -17.828 10.990 11.902 1.00 92.81 108 ALA A C 1
ATOM 858 O O . ALA A 1 108 ? -18.682 11.668 12.459 1.00 92.81 108 ALA A O 1
ATOM 859 N N . ARG A 1 109 ? -17.967 9.668 11.731 1.00 89.12 109 ARG A N 1
ATOM 860 C CA . ARG A 1 109 ? -19.173 8.914 12.119 1.00 89.12 109 ARG A CA 1
ATOM 861 C C . ARG A 1 109 ? -19.516 9.004 13.604 1.00 89.12 109 ARG A C 1
ATOM 863 O O . ARG A 1 109 ? -20.685 8.977 13.932 1.00 89.12 109 ARG A O 1
ATOM 870 N N . LYS A 1 110 ? -18.521 9.088 14.494 1.00 85.44 110 LYS A N 1
ATOM 871 C CA . LYS A 1 110 ? -18.735 9.228 15.951 1.00 85.44 110 LYS A CA 1
ATOM 872 C C . LYS A 1 110 ? -19.070 10.657 16.394 1.00 85.44 110 LYS A C 1
ATOM 874 O O . LYS A 1 110 ? -19.355 10.867 17.567 1.00 85.44 110 LYS A O 1
ATOM 879 N N . ARG A 1 111 ? -18.909 11.640 15.504 1.00 79.94 111 ARG A N 1
ATOM 880 C CA . ARG A 1 111 ? -19.266 13.047 15.747 1.00 79.94 111 ARG A CA 1
ATOM 881 C C . ARG A 1 111 ? -20.677 13.388 15.257 1.00 79.94 111 ARG A C 1
ATOM 883 O O . ARG A 1 111 ? -21.147 14.474 15.577 1.00 79.94 111 ARG A O 1
ATOM 890 N N . LEU A 1 112 ? -21.281 12.496 14.473 1.00 59.84 112 LEU A N 1
ATOM 891 C CA . LEU A 1 112 ? -22.693 12.490 14.097 1.00 59.84 112 LEU A CA 1
ATOM 892 C C . LEU A 1 112 ? -23.475 11.672 15.129 1.00 59.84 112 LEU A C 1
ATOM 894 O O . LEU A 1 112 ? -24.634 12.047 15.386 1.00 59.84 112 LEU A O 1
#

InterPro domains:
  IPR006976 VanZ-LLP1 [PF04892] (19-103)

Radius of gyration: 16.38 Å; chains: 1; bounding box: 37×32×46 Å